Protein AF-A0AA36BL28-F1 (afdb_monomer)

pLDDT: mean 74.32, std 15.68, range [40.06, 89.94]

Solvent-accessible surface area (backbone atoms only — not comparable to full-atom values): 5905 Å² total; per-residue (Å²): 141,80,80,65,63,74,79,70,51,54,70,67,59,49,56,60,48,40,72,63,46,48,61,52,38,55,55,33,50,72,42,90,49,68,65,50,22,51,50,28,55,50,49,55,40,53,48,36,73,72,64,39,73,78,48,47,77,67,47,67,76,44,58,70,68,59,44,52,51,50,52,51,50,39,53,50,52,52,53,55,67,69,54,75,81,67,89,84,84,90,90,83,79,89,84,138

InterPro domains: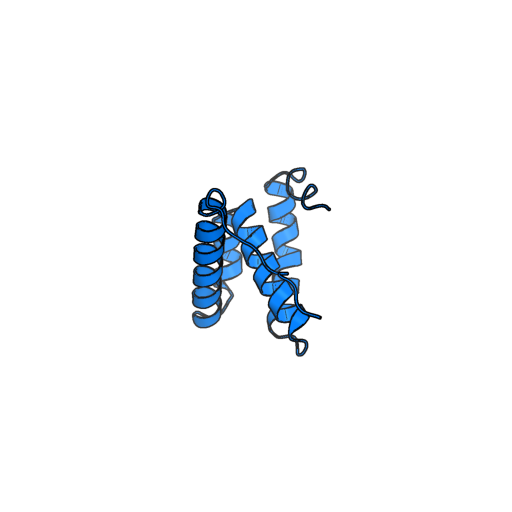
  IPR011989 Armadillo-like helical [G3DSA:1.25.10.10] (2-81)
  IPR016024 Armadillo-type fold [SSF48371] (6-80)

Nearest PDB structures (foldseek):
  8whi-assembly1_A  TM=8.868E-01  e=6.111E-06  Homo sapiens
  8whk-assembly1_A  TM=8.786E-01  e=6.877E-06  Homo sapiens
  8whl-assembly2_C  TM=8.868E-01  e=1.170E-05  Homo sapiens
  8whj-assembly1_A  TM=8.460E-01  e=8.710E-06  Homo sapiens
  8whh-assembly2_B  TM=8.811E-01  e=2.241E-05  Homo sapiens

Radius of gyration: 16.8 Å; Cα contacts (8 Å, |Δi|>4): 43; chains: 1; bounding box: 54×42×32 Å

Foldseek 3Di:
DDPPVLVVDDLVVLLVVCVVVLVVLVVQCPDPDVVSVVVSLVVLLVSCVRNPCSCVVSCVPDDPVVSVVSVVVNVVVVVVVVPPPDDDDDDDDDDD

Secondary structure (DSSP, 8-state):
----STTTS-HHHHHHHHHHHHHHHHHHHT-S-HHHHHHHHHHHHHHHHHHGGGGHHHHTTS-HHHHHHHHHHHHHHHHHHHT-S-----------

Mean predicted aligned error: 11.23 Å

Sequence (96 aa):
MQNKVIELLPKEELETSLTEIVPGLLKSYDDSESTVRKASVFCLVSIYMAVGDNLRPYLSQLNYSKMKLLKLYIKRAQSQKDGSKGSKSPLASADT

Organism: Octopus vulgaris (NCBI:txid6645)

Structure (mmCIF, N/CA/C/O backbone):
data_AF-A0AA36BL28-F1
#
_entry.id   AF-A0AA36BL28-F1
#
loop_
_atom_site.group_PDB
_atom_site.id
_atom_site.type_symbol
_atom_site.label_atom_id
_atom_site.label_alt_id
_atom_site.label_comp_id
_atom_site.label_asym_id
_atom_site.label_entity_id
_atom_site.label_seq_id
_atom_site.pdbx_PDB_ins_code
_atom_site.Cartn_x
_atom_site.Cartn_y
_atom_site.Cartn_z
_atom_site.occupancy
_atom_site.B_iso_or_equiv
_atom_site.auth_seq_id
_atom_site.auth_comp_id
_atom_site.auth_asym_id
_atom_site.auth_atom_id
_atom_site.pdbx_PDB_model_num
ATOM 1 N N . MET A 1 1 ? 6.000 21.593 1.357 1.00 46.97 1 MET A N 1
ATOM 2 C CA . MET A 1 1 ? 4.826 21.516 0.456 1.00 46.97 1 MET 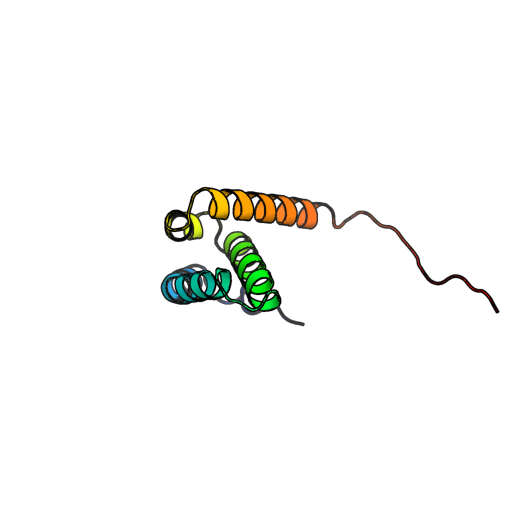A CA 1
ATOM 3 C C . MET A 1 1 ? 4.620 20.038 0.129 1.00 46.97 1 MET A C 1
ATOM 5 O O . MET A 1 1 ? 5.600 19.446 -0.279 1.00 46.97 1 MET A O 1
ATOM 9 N N . GLN A 1 2 ? 3.518 19.315 0.317 1.00 50.62 2 GLN A N 1
ATOM 10 C CA . GLN A 1 2 ? 2.180 19.505 0.883 1.00 50.62 2 GLN A CA 1
ATOM 11 C C . GLN A 1 2 ? 1.662 18.059 1.106 1.00 50.62 2 GLN A C 1
ATOM 13 O O . GLN A 1 2 ? 1.275 17.407 0.149 1.00 50.62 2 GLN A O 1
ATOM 18 N N . ASN A 1 3 ? 1.653 17.544 2.341 1.00 46.41 3 ASN A N 1
ATOM 19 C CA . ASN A 1 3 ? 0.934 16.302 2.696 1.00 46.41 3 ASN A CA 1
ATOM 20 C C . ASN A 1 3 ? -0.406 16.635 3.379 1.00 46.41 3 ASN A C 1
ATOM 22 O O . ASN A 1 3 ? -0.850 15.933 4.276 1.00 46.41 3 ASN A O 1
ATOM 26 N N . LYS A 1 4 ? -1.045 17.744 2.981 1.00 52.75 4 LYS A N 1
ATOM 27 C CA . LYS A 1 4 ? -2.313 18.203 3.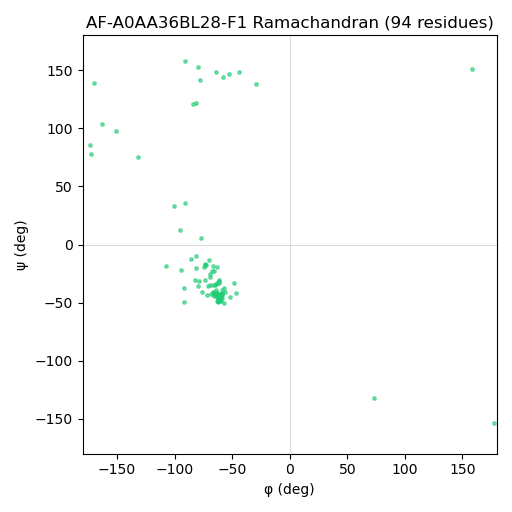578 1.00 52.75 4 LYS A CA 1
ATOM 28 C C . LYS A 1 4 ? -3.550 17.497 3.020 1.00 52.75 4 LYS A C 1
ATOM 30 O O . LYS A 1 4 ? -4.627 17.658 3.571 1.00 52.75 4 LYS A O 1
ATOM 35 N N . VAL A 1 5 ? -3.410 16.716 1.949 1.00 50.84 5 VAL A N 1
ATOM 36 C CA . VAL A 1 5 ? -4.552 16.023 1.328 1.00 50.84 5 VAL A CA 1
ATOM 37 C C . VAL A 1 5 ? -4.938 14.767 2.117 1.00 50.84 5 VAL A C 1
ATOM 39 O O . VAL A 1 5 ? -6.114 14.457 2.240 1.00 50.84 5 VAL A O 1
ATOM 42 N N . ILE A 1 6 ? -3.971 14.098 2.754 1.00 53.03 6 ILE A N 1
ATOM 43 C CA . ILE A 1 6 ? -4.221 12.879 3.547 1.00 53.03 6 ILE A CA 1
ATOM 44 C C . ILE A 1 6 ? -4.916 13.204 4.888 1.00 53.03 6 ILE A C 1
ATOM 46 O O . ILE A 1 6 ? -5.515 12.327 5.496 1.00 53.03 6 ILE A O 1
ATOM 50 N N . GLU A 1 7 ? -4.883 14.464 5.339 1.00 52.66 7 GLU A N 1
ATOM 51 C CA . GLU A 1 7 ? -5.614 14.921 6.535 1.00 52.66 7 GLU A CA 1
ATOM 52 C C . GLU A 1 7 ? -7.073 15.325 6.246 1.00 52.66 7 GLU A C 1
ATOM 54 O O . GLU A 1 7 ? -7.840 15.504 7.188 1.00 52.66 7 GLU A O 1
ATOM 59 N N . LEU A 1 8 ? -7.462 15.473 4.971 1.00 52.69 8 LEU A N 1
ATOM 60 C CA . LEU A 1 8 ? -8.802 15.922 4.564 1.00 52.69 8 LEU A CA 1
ATOM 61 C C . LEU A 1 8 ? -9.674 14.813 3.968 1.00 52.69 8 LEU A C 1
ATOM 63 O O . LEU A 1 8 ? -10.890 14.980 3.933 1.00 52.69 8 LEU A O 1
ATOM 67 N N . LEU A 1 9 ? -9.085 13.695 3.527 1.00 57.94 9 LEU A N 1
ATOM 68 C CA . LEU A 1 9 ? -9.867 12.520 3.152 1.00 57.94 9 LEU A CA 1
ATOM 69 C C . LEU A 1 9 ? -10.240 11.725 4.414 1.00 57.94 9 LEU A C 1
ATOM 71 O O . LEU A 1 9 ? -9.342 11.287 5.144 1.00 57.94 9 LEU A O 1
ATOM 75 N N . PRO A 1 10 ? -11.538 11.510 4.690 1.00 63.59 10 PRO A N 1
ATOM 76 C CA . PRO A 1 10 ? -11.957 10.622 5.763 1.00 63.59 10 PRO A CA 1
ATOM 77 C C . PRO A 1 10 ? -11.386 9.221 5.513 1.00 63.59 10 PRO A C 1
ATOM 79 O O . PRO A 1 10 ? -11.272 8.774 4.371 1.00 63.59 10 PRO A O 1
ATOM 82 N N . LYS A 1 11 ? -11.014 8.516 6.590 1.00 66.69 11 LYS A N 1
ATOM 83 C CA . LYS A 1 11 ? -10.404 7.174 6.517 1.00 66.69 11 LYS A CA 1
ATOM 84 C C . LYS A 1 11 ? -11.168 6.213 5.597 1.00 66.69 11 LYS A C 1
ATOM 86 O O . LYS A 1 11 ? -10.525 5.415 4.928 1.00 66.69 11 LYS A O 1
ATOM 91 N N . GLU A 1 12 ? -12.491 6.338 5.519 1.00 69.31 12 GLU A N 1
ATOM 92 C CA . GLU A 1 12 ? -13.357 5.550 4.631 1.00 69.31 12 GLU A CA 1
ATOM 93 C C . GLU A 1 12 ? -13.073 5.762 3.134 1.00 69.31 12 GLU A C 1
ATOM 95 O O . GLU A 1 12 ? -12.998 4.795 2.373 1.00 69.31 12 GLU A O 1
ATOM 100 N N . GLU A 1 13 ? -12.867 7.004 2.684 1.00 75.12 13 GLU A N 1
ATOM 101 C CA . GLU A 1 13 ? -12.538 7.273 1.277 1.00 75.12 13 GLU A CA 1
ATOM 102 C C . GLU A 1 13 ? -11.120 6.813 0.940 1.00 75.12 13 GLU A C 1
ATOM 104 O O . GLU A 1 13 ? -10.868 6.297 -0.154 1.00 75.12 13 GLU A O 1
ATOM 109 N N . LEU A 1 14 ? -10.193 6.958 1.893 1.00 77.06 14 LEU A N 1
ATOM 110 C CA . LEU A 1 14 ? -8.847 6.428 1.735 1.00 77.06 14 LEU A CA 1
ATOM 111 C C . LEU A 1 14 ? -8.907 4.905 1.611 1.00 77.06 14 LEU A C 1
ATOM 113 O O . LEU A 1 14 ? -8.373 4.375 0.650 1.00 77.06 14 LEU A O 1
ATOM 117 N N . GLU A 1 15 ? -9.615 4.206 2.498 1.00 77.44 15 GLU A N 1
ATOM 118 C CA . GLU A 1 15 ? -9.807 2.749 2.441 1.00 77.44 15 GLU A CA 1
ATOM 119 C C . GLU A 1 15 ? -10.412 2.263 1.125 1.00 77.44 15 GLU A C 1
ATOM 121 O O . GLU A 1 15 ? -9.927 1.274 0.575 1.00 77.44 15 GLU A O 1
ATOM 126 N N . THR A 1 16 ? -11.389 2.991 0.583 1.00 80.88 16 THR A N 1
ATOM 127 C CA . THR A 1 16 ? -11.981 2.694 -0.730 1.00 80.88 16 THR A CA 1
ATOM 128 C C . THR A 1 16 ? -10.958 2.882 -1.855 1.00 80.88 16 THR A C 1
ATOM 130 O O . THR A 1 16 ? -10.814 2.033 -2.732 1.00 80.88 16 THR A O 1
ATOM 133 N N . SER A 1 17 ? -10.169 3.958 -1.791 1.00 80.12 17 SER A N 1
ATOM 134 C CA . SER A 1 17 ? -9.108 4.237 -2.764 1.00 80.12 17 SER A CA 1
ATOM 135 C C . SER A 1 17 ? -7.936 3.254 -2.651 1.00 80.12 17 SER A C 1
ATOM 137 O O . SER A 1 17 ? -7.247 2.981 -3.632 1.00 80.12 17 SER A O 1
ATOM 139 N N . LEU A 1 18 ? -7.684 2.686 -1.466 1.00 80.19 18 LEU A N 1
ATOM 140 C CA . LEU A 1 18 ? -6.596 1.733 -1.247 1.00 80.19 18 LEU A CA 1
ATOM 141 C C . LEU A 1 18 ? -6.775 0.447 -2.045 1.00 80.19 18 LEU A C 1
ATOM 143 O O . LEU A 1 18 ? -5.778 -0.103 -2.507 1.00 80.19 18 LEU A O 1
ATOM 147 N N . THR A 1 19 ? -8.006 -0.010 -2.259 1.00 79.25 19 THR A N 1
ATOM 148 C CA . THR A 1 19 ? -8.272 -1.203 -3.072 1.00 79.25 19 THR A CA 1
ATOM 149 C C . THR A 1 19 ? -7.791 -1.029 -4.518 1.00 79.25 19 THR A C 1
ATOM 151 O O . THR A 1 19 ? -7.343 -1.997 -5.129 1.00 79.25 19 THR A O 1
ATOM 154 N N . GLU A 1 20 ? -7.797 0.201 -5.039 1.00 82.56 20 GLU A N 1
ATOM 155 C CA . GLU A 1 20 ? -7.295 0.533 -6.379 1.00 82.56 20 GLU A CA 1
ATOM 156 C C . GLU A 1 20 ? -5.810 0.940 -6.379 1.00 82.56 20 GLU A C 1
ATOM 158 O O . GLU A 1 20 ? -5.053 0.564 -7.276 1.00 82.56 20 GLU A O 1
ATOM 163 N N . ILE A 1 21 ? -5.354 1.666 -5.352 1.00 83.88 21 ILE A N 1
ATOM 164 C CA . ILE A 1 21 ? -3.976 2.177 -5.264 1.00 83.88 21 ILE A CA 1
ATOM 165 C C . ILE A 1 21 ? -2.985 1.072 -4.884 1.00 83.88 21 ILE A C 1
ATOM 167 O O . ILE A 1 21 ? -1.884 1.023 -5.433 1.00 83.88 21 ILE A O 1
ATOM 171 N N . VAL A 1 22 ? -3.338 0.177 -3.953 1.00 84.81 22 VAL A N 1
ATOM 172 C CA . VAL A 1 22 ? -2.442 -0.895 -3.488 1.00 84.81 22 VAL A CA 1
ATOM 173 C C . VAL A 1 22 ? -1.957 -1.790 -4.631 1.00 84.81 22 VAL A C 1
ATOM 175 O O . VAL A 1 22 ? -0.743 -1.957 -4.729 1.00 84.81 22 VAL A O 1
ATOM 178 N N . PRO A 1 23 ? -2.800 -2.337 -5.528 1.00 84.31 23 PRO A N 1
ATOM 179 C CA . PRO A 1 23 ? -2.299 -3.122 -6.656 1.00 84.31 23 PRO A CA 1
ATOM 180 C C . PRO A 1 23 ? -1.391 -2.302 -7.586 1.00 84.31 23 PRO A C 1
ATOM 182 O O . PRO A 1 23 ? -0.406 -2.839 -8.095 1.00 84.31 23 PRO A O 1
ATOM 185 N N . GLY A 1 24 ? -1.643 -0.996 -7.740 1.00 87.06 24 GLY A N 1
ATOM 186 C CA . GLY A 1 24 ? -0.733 -0.075 -8.428 1.00 87.06 24 GLY A CA 1
ATOM 187 C C . GLY A 1 24 ? 0.639 0.013 -7.750 1.00 87.06 24 GLY A C 1
ATOM 188 O O . GLY A 1 24 ? 1.659 -0.159 -8.414 1.00 87.06 24 GLY A O 1
ATOM 189 N N . LEU A 1 25 ? 0.659 0.185 -6.422 1.00 87.25 25 LEU A N 1
ATOM 190 C CA . LEU A 1 25 ? 1.878 0.226 -5.603 1.00 87.25 25 LEU A CA 1
ATOM 191 C C . LEU A 1 25 ? 2.635 -1.108 -5.587 1.00 87.25 25 LEU A C 1
ATOM 193 O O . LEU A 1 25 ? 3.862 -1.127 -5.521 1.00 87.25 25 LEU A O 1
ATOM 197 N N . LEU A 1 26 ? 1.917 -2.232 -5.629 1.00 84.38 26 LEU A N 1
ATOM 198 C CA . LEU A 1 26 ? 2.506 -3.568 -5.723 1.00 84.38 26 LEU A CA 1
ATOM 199 C C . LEU A 1 26 ? 3.164 -3.784 -7.082 1.00 84.38 26 LEU A C 1
ATOM 201 O O . LEU A 1 26 ? 4.279 -4.297 -7.143 1.00 84.38 26 LEU A O 1
ATOM 205 N N . LYS A 1 27 ? 2.508 -3.348 -8.160 1.00 86.25 27 LYS A N 1
ATOM 206 C CA . LYS A 1 27 ? 3.075 -3.389 -9.508 1.00 86.25 27 LYS A CA 1
ATOM 207 C C . LYS A 1 27 ? 4.347 -2.547 -9.592 1.00 86.25 27 LYS A C 1
ATOM 209 O O . LYS A 1 27 ? 5.357 -3.023 -10.097 1.00 86.25 27 LYS A O 1
ATOM 214 N N . SER A 1 28 ? 4.322 -1.335 -9.041 1.00 87.38 28 SER A N 1
ATOM 215 C CA . SER A 1 28 ? 5.479 -0.438 -9.025 1.00 87.38 28 SER A CA 1
ATOM 216 C C . SER A 1 28 ? 6.586 -0.882 -8.050 1.00 87.38 28 SER A C 1
ATOM 218 O O . SER A 1 28 ? 7.741 -0.482 -8.183 1.00 87.38 28 SER A O 1
ATOM 220 N N . TYR A 1 29 ? 6.280 -1.759 -7.090 1.00 84.75 29 TYR A N 1
ATOM 221 C CA . TYR A 1 29 ? 7.284 -2.392 -6.228 1.00 84.75 29 TYR A CA 1
ATOM 222 C C . TYR A 1 29 ? 8.213 -3.337 -7.003 1.00 84.75 29 TYR A C 1
ATOM 224 O O . TYR A 1 29 ? 9.394 -3.442 -6.672 1.00 84.75 29 TYR A O 1
ATOM 232 N N . ASP A 1 30 ? 7.687 -4.019 -8.021 1.00 85.00 30 ASP A N 1
ATOM 233 C CA . ASP A 1 30 ? 8.454 -4.910 -8.897 1.00 85.00 30 ASP A CA 1
ATOM 234 C C . ASP A 1 30 ? 8.915 -4.199 -10.185 1.00 85.00 30 ASP A C 1
ATOM 236 O O . ASP A 1 30 ? 9.407 -4.841 -11.113 1.00 85.00 30 ASP A O 1
ATOM 240 N N . ASP A 1 31 ? 8.809 -2.866 -10.230 1.00 87.62 31 ASP A N 1
ATOM 241 C CA . ASP A 1 31 ? 9.289 -2.070 -11.354 1.00 87.62 31 ASP A CA 1
ATOM 242 C C . ASP A 1 31 ? 10.818 -2.164 -11.503 1.00 87.62 31 ASP A C 1
ATOM 244 O O . ASP A 1 31 ? 11.583 -2.312 -10.537 1.00 87.62 31 ASP A O 1
ATOM 248 N N . SER A 1 32 ? 11.276 -2.071 -12.748 1.00 88.94 32 SER A N 1
ATOM 249 C CA . SER A 1 32 ? 12.690 -1.978 -13.110 1.00 88.94 32 SER A CA 1
ATOM 250 C C . SER A 1 32 ? 13.370 -0.730 -12.538 1.00 88.94 32 SER A C 1
ATOM 252 O O . SER A 1 32 ? 14.563 -0.760 -12.220 1.00 88.94 32 SER A O 1
ATOM 254 N N . GLU A 1 33 ? 12.621 0.359 -12.381 1.00 89.94 33 GLU A N 1
ATOM 255 C CA . GLU A 1 33 ? 13.127 1.661 -11.975 1.00 89.94 33 GLU A CA 1
ATOM 256 C C . GLU A 1 33 ? 13.245 1.740 -10.439 1.00 89.94 33 GLU A C 1
ATOM 258 O O . GLU A 1 33 ? 12.305 1.530 -9.668 1.00 89.94 33 GLU A O 1
ATOM 263 N N . SER A 1 34 ? 14.466 1.988 -9.954 1.00 89.94 34 SER A N 1
ATOM 264 C CA . SER A 1 34 ? 14.759 1.914 -8.515 1.00 89.94 34 SER A CA 1
ATOM 265 C C . SER A 1 34 ? 14.096 3.030 -7.699 1.00 89.94 34 SER A C 1
ATOM 267 O O . SER A 1 34 ? 13.858 2.846 -6.501 1.00 89.94 34 SER A O 1
ATOM 269 N N . THR A 1 35 ? 13.802 4.171 -8.322 1.00 88.88 35 THR A N 1
ATOM 270 C CA . THR A 1 35 ? 13.133 5.320 -7.699 1.00 88.88 35 THR A CA 1
ATOM 271 C C . THR A 1 35 ? 11.661 5.009 -7.458 1.00 88.88 35 THR A C 1
ATOM 273 O O . THR A 1 35 ? 11.166 5.238 -6.357 1.00 88.88 35 THR A O 1
ATOM 276 N N . VAL A 1 36 ? 10.993 4.390 -8.430 1.00 88.81 36 VAL A N 1
ATOM 277 C CA . VAL A 1 36 ? 9.612 3.916 -8.390 1.00 88.81 36 VAL A CA 1
ATOM 278 C C . VAL A 1 36 ? 9.454 2.879 -7.282 1.00 88.81 36 VAL A C 1
ATOM 280 O O . VAL A 1 36 ? 8.555 3.009 -6.448 1.00 88.81 36 VAL A O 1
ATOM 283 N N . ARG A 1 37 ? 10.389 1.927 -7.153 1.00 88.06 37 ARG A N 1
ATOM 284 C CA . ARG A 1 37 ? 10.386 0.969 -6.032 1.00 88.06 37 ARG A CA 1
ATOM 285 C C . ARG A 1 37 ? 10.502 1.654 -4.671 1.00 88.06 37 ARG A C 1
ATOM 287 O O . ARG A 1 37 ? 9.731 1.355 -3.758 1.00 88.06 37 ARG A O 1
ATOM 294 N N . LYS A 1 38 ? 11.436 2.602 -4.524 1.00 85.81 38 LYS A N 1
ATOM 295 C CA . 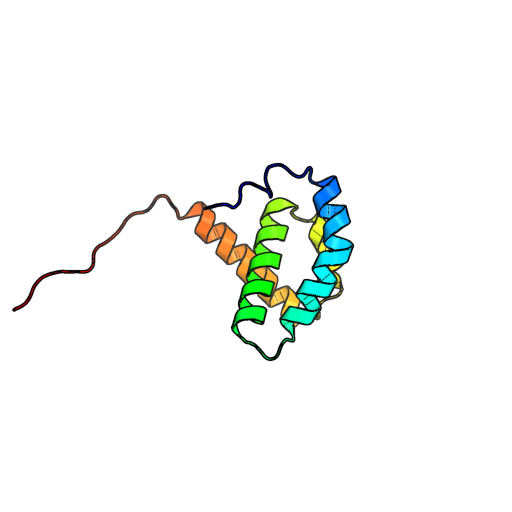LYS A 1 38 ? 11.594 3.383 -3.282 1.00 85.81 38 LYS A CA 1
ATOM 296 C C . LYS A 1 38 ? 10.344 4.198 -2.956 1.00 85.81 38 LYS A C 1
ATOM 298 O O . LYS A 1 38 ? 9.909 4.175 -1.806 1.00 85.81 38 LYS A O 1
ATOM 303 N N . ALA A 1 39 ? 9.773 4.885 -3.943 1.00 87.38 39 ALA A N 1
ATOM 304 C CA . ALA A 1 39 ? 8.557 5.674 -3.791 1.00 87.38 39 ALA A CA 1
ATOM 305 C C . ALA A 1 39 ? 7.378 4.791 -3.364 1.00 87.38 39 ALA A C 1
ATOM 307 O O . ALA A 1 39 ? 6.665 5.136 -2.428 1.00 87.38 39 ALA A O 1
ATOM 308 N N . SER A 1 40 ? 7.247 3.603 -3.958 1.00 89.75 40 SER A N 1
ATOM 309 C CA . SER A 1 40 ? 6.189 2.640 -3.631 1.00 89.75 40 SER A CA 1
ATOM 310 C C . SER A 1 40 ? 6.271 2.160 -2.183 1.00 89.75 40 SER A C 1
ATOM 312 O O . SER A 1 40 ? 5.274 2.170 -1.461 1.00 89.75 40 SER A O 1
ATOM 314 N N . VAL A 1 41 ? 7.477 1.795 -1.727 1.00 87.19 41 VAL A N 1
ATOM 315 C CA . VAL A 1 41 ? 7.729 1.417 -0.326 1.00 87.19 41 VAL A CA 1
ATOM 316 C C . VAL A 1 41 ? 7.383 2.577 0.608 1.00 87.19 41 VAL A C 1
ATOM 318 O O . VAL A 1 41 ? 6.711 2.367 1.616 1.00 87.19 41 VAL A O 1
ATOM 321 N N . PHE A 1 42 ? 7.807 3.801 0.277 1.00 86.62 42 PHE A N 1
ATOM 322 C CA . PHE A 1 42 ? 7.507 4.990 1.077 1.00 86.62 42 PHE A CA 1
ATOM 323 C C . PHE A 1 42 ? 6.002 5.270 1.157 1.00 86.62 42 PHE A C 1
ATOM 325 O O . PHE A 1 42 ? 5.488 5.470 2.255 1.00 86.62 42 PHE A O 1
ATOM 332 N N . CYS A 1 43 ? 5.284 5.216 0.032 1.00 87.19 43 CYS A N 1
ATOM 333 C CA . CYS A 1 43 ? 3.833 5.386 -0.016 1.00 87.19 43 CYS A CA 1
ATOM 334 C C . CYS A 1 43 ? 3.111 4.348 0.848 1.00 87.19 43 CYS A C 1
ATOM 336 O O . CYS A 1 43 ? 2.263 4.726 1.650 1.00 87.19 43 CYS A O 1
ATOM 338 N N . LEU A 1 44 ? 3.487 3.066 0.764 1.00 86.44 44 LEU A N 1
ATOM 339 C CA . LEU A 1 44 ? 2.908 2.006 1.602 1.00 86.44 44 LEU A CA 1
ATOM 340 C C . LEU A 1 44 ? 3.101 2.284 3.100 1.00 86.44 44 LEU A C 1
ATOM 342 O O . LEU A 1 44 ? 2.170 2.120 3.887 1.00 86.44 44 LEU A O 1
ATOM 346 N N . VAL A 1 45 ? 4.291 2.742 3.501 1.00 87.50 45 VAL A N 1
ATOM 347 C CA . VAL A 1 45 ? 4.583 3.105 4.897 1.00 87.50 45 VAL A CA 1
ATOM 348 C C . VAL A 1 45 ? 3.760 4.318 5.336 1.00 87.50 45 VAL A C 1
ATOM 350 O O . VAL A 1 45 ? 3.192 4.308 6.426 1.00 87.50 45 VAL A O 1
ATOM 353 N N . SER A 1 46 ? 3.669 5.357 4.502 1.00 84.31 46 SER A N 1
ATOM 354 C CA . SER A 1 46 ? 2.894 6.567 4.797 1.00 84.31 46 SER A CA 1
ATOM 355 C C . SER A 1 46 ? 1.398 6.289 4.907 1.00 84.31 46 SER A C 1
ATOM 357 O O . SER A 1 46 ? 0.756 6.789 5.828 1.00 84.31 46 SER A O 1
ATOM 359 N N . ILE A 1 47 ? 0.856 5.450 4.026 1.00 83.75 47 ILE A N 1
ATOM 360 C CA . ILE A 1 47 ? -0.533 4.998 4.093 1.00 83.75 47 ILE A CA 1
ATOM 361 C C . ILE A 1 47 ? -0.762 4.221 5.388 1.00 83.75 47 ILE A C 1
ATOM 363 O O . ILE A 1 47 ? -1.697 4.528 6.122 1.00 83.75 47 ILE A O 1
ATOM 367 N N . TYR A 1 48 ? 0.112 3.264 5.719 1.00 85.75 48 TYR A N 1
ATOM 368 C CA . TYR A 1 48 ? 0.016 2.521 6.978 1.00 85.75 48 TYR A CA 1
ATOM 369 C C . TYR A 1 48 ? 0.040 3.460 8.191 1.00 85.75 48 TYR A C 1
ATOM 371 O O . TYR A 1 48 ? -0.679 3.248 9.160 1.00 85.75 48 TYR A O 1
ATOM 379 N N . MET A 1 49 ? 0.835 4.531 8.146 1.00 82.38 49 MET A N 1
ATOM 380 C CA . MET A 1 49 ? 0.864 5.540 9.207 1.00 82.38 49 MET A CA 1
ATOM 381 C C . MET A 1 49 ? -0.437 6.359 9.312 1.00 82.38 49 MET A C 1
ATOM 383 O O . MET A 1 49 ? -0.687 6.915 10.380 1.00 82.38 49 MET A O 1
ATOM 387 N N . ALA A 1 50 ? -1.242 6.439 8.246 1.00 81.50 50 ALA A N 1
ATOM 388 C CA . ALA A 1 50 ? -2.507 7.177 8.198 1.00 81.50 50 ALA A CA 1
ATOM 389 C C . ALA A 1 50 ? -3.730 6.310 8.568 1.00 81.50 50 ALA A C 1
ATOM 391 O O . ALA A 1 50 ? -4.525 6.703 9.425 1.00 81.50 50 ALA A O 1
ATOM 392 N N . VAL A 1 51 ? -3.874 5.119 7.966 1.00 81.31 51 VAL A N 1
ATOM 393 C CA . VAL A 1 51 ? -5.016 4.207 8.218 1.00 81.31 51 VAL A CA 1
ATOM 394 C C . VAL A 1 51 ? -4.738 3.148 9.288 1.00 81.31 51 VAL A C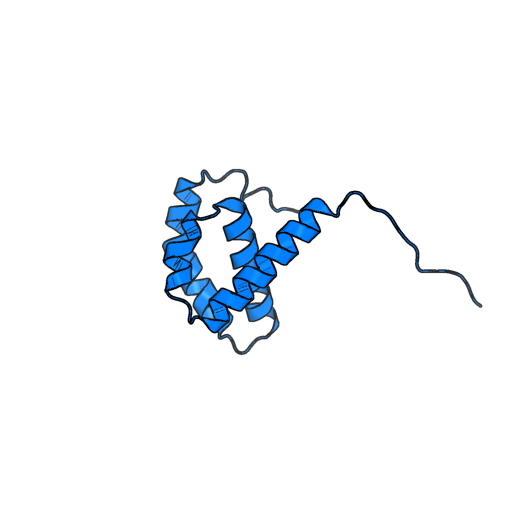 1
ATOM 396 O O . VAL A 1 51 ? -5.670 2.638 9.905 1.00 81.31 51 VAL A O 1
ATOM 399 N N . GLY A 1 52 ? -3.471 2.827 9.557 1.00 83.19 52 GLY A N 1
ATOM 400 C CA . GLY A 1 52 ? -3.080 1.800 10.521 1.00 83.19 52 GLY A CA 1
ATOM 401 C C . GLY A 1 52 ? -3.333 0.377 10.019 1.00 83.19 52 GLY A C 1
ATOM 402 O O . GLY A 1 52 ? -2.972 0.008 8.899 1.00 83.19 52 GLY A O 1
ATOM 403 N N . ASP A 1 53 ? -3.950 -0.439 10.874 1.00 81.00 53 ASP A N 1
ATOM 404 C CA . ASP A 1 53 ? -4.144 -1.869 10.628 1.00 81.00 53 ASP A CA 1
ATOM 405 C C . ASP A 1 53 ? -5.158 -2.182 9.512 1.00 81.00 53 ASP A C 1
ATOM 407 O O . ASP A 1 53 ? -5.137 -3.297 8.994 1.00 81.00 53 ASP A O 1
ATOM 411 N N . ASN A 1 54 ? -5.957 -1.210 9.056 1.00 81.81 54 ASN A N 1
ATOM 412 C CA . ASN A 1 54 ? -6.876 -1.381 7.919 1.00 81.81 54 ASN A CA 1
ATOM 413 C C . ASN A 1 54 ? -6.144 -1.671 6.594 1.00 81.81 54 ASN A C 1
ATOM 415 O O . ASN A 1 54 ? -6.720 -2.257 5.682 1.00 81.81 54 ASN A O 1
ATOM 419 N N . LEU A 1 55 ? -4.841 -1.365 6.501 1.00 82.31 55 LEU A N 1
ATOM 420 C CA . LEU A 1 55 ? -4.010 -1.749 5.355 1.00 82.31 55 LEU A CA 1
ATOM 421 C C . LEU A 1 55 ? -3.511 -3.210 5.429 1.00 82.31 55 LEU A C 1
ATOM 423 O O . LEU A 1 55 ? -3.144 -3.790 4.408 1.00 82.31 55 LEU A O 1
ATOM 427 N N . ARG A 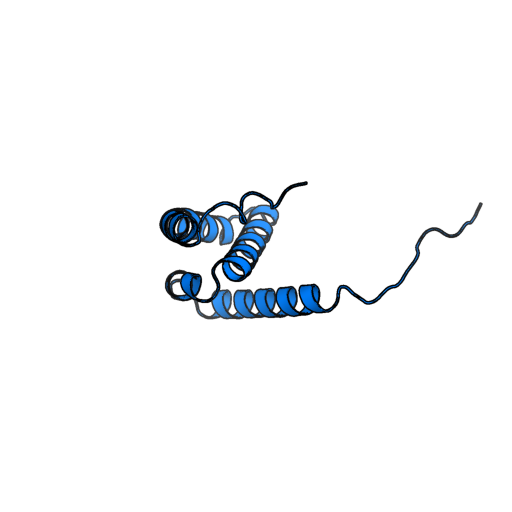1 56 ? -3.498 -3.850 6.611 1.00 81.38 56 ARG A N 1
ATOM 428 C CA . ARG A 1 56 ? -2.998 -5.231 6.785 1.00 81.38 56 ARG A CA 1
ATOM 429 C C . ARG A 1 56 ? -3.601 -6.276 5.836 1.00 81.38 56 ARG A C 1
ATOM 431 O O . ARG A 1 56 ? -2.803 -7.073 5.340 1.00 81.38 56 ARG A O 1
ATOM 438 N N . PRO A 1 57 ? -4.927 -6.340 5.587 1.00 82.44 57 PRO A N 1
ATOM 439 C CA . PRO A 1 57 ? -5.506 -7.362 4.707 1.00 82.44 57 PRO A CA 1
ATOM 440 C C . PRO A 1 57 ? -5.062 -7.222 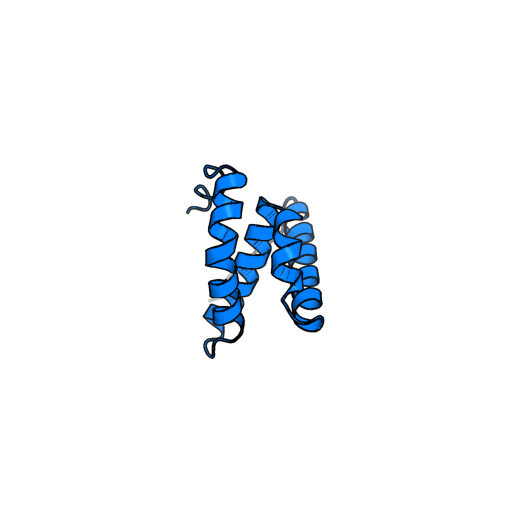3.248 1.00 82.44 57 PRO A C 1
ATOM 442 O O . PRO A 1 57 ? -5.047 -8.204 2.516 1.00 82.44 57 PRO A O 1
ATOM 445 N N . TYR A 1 58 ? -4.640 -6.032 2.825 1.00 82.38 58 TYR A N 1
ATOM 446 C CA . TYR A 1 58 ? -4.049 -5.836 1.503 1.00 82.38 58 TYR A CA 1
ATOM 447 C C . TYR A 1 58 ? -2.579 -6.262 1.479 1.00 82.38 58 TYR A C 1
ATOM 449 O O . TYR A 1 58 ? -2.095 -6.842 0.511 1.00 82.38 58 TYR A O 1
ATOM 457 N N . LEU A 1 59 ? -1.865 -6.035 2.585 1.00 78.00 59 LEU A N 1
ATOM 458 C CA . LEU A 1 59 ? -0.468 -6.438 2.731 1.00 78.00 59 LEU A CA 1
ATOM 459 C C . LEU A 1 59 ? -0.281 -7.944 2.937 1.00 78.00 59 LEU A C 1
ATOM 461 O O . LEU A 1 59 ? 0.821 -8.440 2.728 1.00 78.00 59 LEU A O 1
ATOM 465 N N . SER A 1 60 ? -1.307 -8.686 3.357 1.00 77.31 60 SER A N 1
ATOM 466 C CA . SER A 1 60 ? -1.227 -10.150 3.461 1.00 77.31 60 SER A CA 1
ATOM 467 C C . SER A 1 60 ? -1.088 -10.831 2.096 1.00 77.31 60 SER A C 1
ATOM 469 O O . SER A 1 60 ? -0.619 -11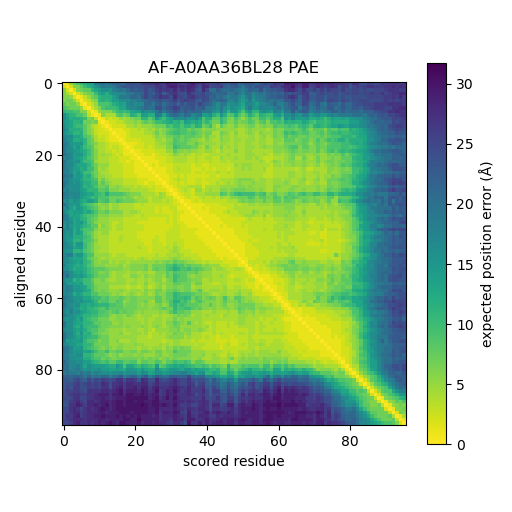.964 2.039 1.00 77.31 60 SER A O 1
ATOM 471 N N . GLN A 1 61 ? -1.428 -10.131 1.007 1.00 76.25 61 GLN A N 1
ATOM 472 C CA . GLN A 1 61 ? -1.209 -10.592 -0.366 1.00 76.25 61 GLN A CA 1
ATOM 473 C C . GLN A 1 61 ? 0.270 -10.518 -0.789 1.00 76.25 61 GLN A C 1
ATOM 475 O O . GLN A 1 61 ? 0.673 -11.157 -1.758 1.00 76.25 61 GLN A O 1
ATOM 480 N N . LEU A 1 62 ? 1.106 -9.759 -0.069 1.00 75.75 62 LEU A N 1
ATOM 481 C CA . LEU A 1 62 ? 2.550 -9.716 -0.298 1.00 75.75 62 LEU A CA 1
ATOM 482 C C . LEU A 1 62 ? 3.240 -10.947 0.300 1.00 75.75 62 LEU A C 1
ATOM 484 O O . LEU A 1 62 ? 2.977 -11.344 1.435 1.00 75.75 62 LEU A O 1
ATOM 488 N N . ASN A 1 63 ? 4.242 -11.469 -0.414 1.00 82.38 63 ASN A N 1
ATOM 489 C CA . ASN A 1 63 ? 5.113 -12.528 0.097 1.00 82.38 63 ASN A CA 1
ATOM 490 C C . ASN A 1 63 ? 5.727 -12.163 1.461 1.00 82.38 63 ASN A C 1
ATOM 492 O O . ASN A 1 63 ? 6.099 -11.010 1.711 1.00 82.38 63 ASN A O 1
ATOM 496 N N . TYR A 1 64 ? 5.926 -13.177 2.309 1.00 81.81 64 TYR A N 1
ATOM 497 C CA . TYR A 1 64 ? 6.421 -13.039 3.686 1.00 81.81 64 TYR A CA 1
ATOM 498 C C . TYR A 1 64 ? 7.653 -12.122 3.816 1.00 81.81 64 TYR A C 1
ATOM 500 O O . TYR A 1 64 ? 7.711 -11.269 4.705 1.00 81.81 64 TYR A O 1
ATOM 508 N N . SER A 1 65 ? 8.612 -12.230 2.891 1.00 84.94 65 SER A N 1
ATOM 509 C CA . SER A 1 65 ? 9.821 -11.397 2.868 1.00 84.94 65 SER A CA 1
ATOM 510 C C . SER A 1 65 ? 9.525 -9.908 2.651 1.00 84.94 65 SER A C 1
ATOM 512 O O . SER A 1 65 ? 10.070 -9.067 3.369 1.00 84.94 65 SER A O 1
ATOM 514 N N . LYS A 1 66 ? 8.630 -9.570 1.709 1.00 83.50 66 LYS A N 1
ATOM 515 C CA . LYS A 1 66 ? 8.245 -8.178 1.415 1.00 83.50 66 LYS A CA 1
ATOM 516 C C . LYS A 1 66 ? 7.488 -7.570 2.602 1.00 83.50 66 LYS A C 1
ATOM 518 O O . LYS A 1 66 ? 7.778 -6.448 3.013 1.00 83.50 66 LYS A O 1
ATOM 523 N N . MET A 1 67 ? 6.602 -8.350 3.225 1.00 85.31 67 MET A N 1
ATOM 524 C CA . MET A 1 67 ? 5.879 -7.953 4.438 1.00 85.31 67 MET A CA 1
ATOM 525 C C . MET A 1 67 ? 6.826 -7.706 5.627 1.00 85.31 67 MET A C 1
ATOM 527 O O . MET A 1 67 ? 6.676 -6.723 6.355 1.00 85.31 67 MET A O 1
ATOM 531 N N . LYS A 1 68 ? 7.847 -8.554 5.821 1.00 85.88 68 LYS A N 1
ATOM 532 C CA . LYS A 1 68 ? 8.858 -8.363 6.876 1.00 85.88 68 LYS A CA 1
ATOM 533 C C . LYS A 1 68 ? 9.666 -7.080 6.666 1.00 85.88 68 LYS A C 1
ATOM 535 O O . LYS A 1 68 ? 9.895 -6.347 7.629 1.00 85.88 68 LYS A O 1
ATOM 540 N N . LEU A 1 69 ? 10.054 -6.794 5.423 1.00 86.69 69 LEU A N 1
ATOM 541 C CA . LEU A 1 69 ? 10.759 -5.564 5.075 1.00 86.69 69 LEU A CA 1
ATOM 542 C C . LEU A 1 69 ? 9.882 -4.336 5.346 1.00 86.69 69 LEU A C 1
ATOM 544 O O . LEU A 1 69 ? 10.316 -3.414 6.031 1.00 86.69 69 LEU A O 1
ATOM 548 N N . LEU A 1 70 ? 8.627 -4.344 4.893 1.00 85.88 70 LEU A N 1
ATOM 549 C CA . LEU A 1 70 ? 7.704 -3.230 5.106 1.00 85.88 70 LEU A CA 1
ATOM 550 C C . LEU A 1 70 ? 7.494 -2.930 6.599 1.00 85.88 70 LEU A C 1
ATOM 552 O O . LEU A 1 70 ? 7.571 -1.773 7.009 1.00 85.88 70 LEU A O 1
ATOM 556 N N . LYS A 1 71 ? 7.329 -3.964 7.436 1.00 85.19 71 LYS A N 1
ATOM 557 C CA . LYS A 1 71 ? 7.246 -3.814 8.902 1.00 85.19 71 LYS A CA 1
ATOM 558 C C . LYS A 1 71 ? 8.491 -3.155 9.498 1.00 85.19 71 LYS A C 1
ATOM 560 O O . LYS A 1 71 ? 8.366 -2.331 10.402 1.00 85.19 71 LYS A O 1
ATOM 565 N N . LEU A 1 72 ? 9.682 -3.488 8.996 1.00 88.88 72 LEU A N 1
ATOM 566 C CA . LEU A 1 72 ? 10.927 -2.846 9.420 1.00 88.88 72 LEU A CA 1
ATOM 567 C C . LEU A 1 72 ? 10.929 -1.351 9.068 1.00 88.88 72 LEU A C 1
ATOM 569 O O . LEU A 1 72 ? 11.296 -0.533 9.911 1.00 88.88 72 LEU A O 1
ATOM 573 N N . TYR A 1 73 ? 10.481 -0.989 7.862 1.00 87.12 73 TYR A N 1
ATOM 574 C CA . TYR A 1 73 ? 10.383 0.410 7.438 1.00 87.12 73 TYR A CA 1
ATOM 575 C C . TYR A 1 73 ? 9.340 1.194 8.234 1.00 87.12 73 TYR A C 1
ATOM 577 O O . TYR A 1 73 ? 9.632 2.312 8.646 1.00 87.12 73 TYR A O 1
ATOM 585 N N . ILE A 1 74 ? 8.173 0.608 8.517 1.00 86.06 74 ILE A N 1
ATOM 586 C CA . ILE A 1 74 ? 7.155 1.217 9.386 1.00 86.06 74 ILE A CA 1
A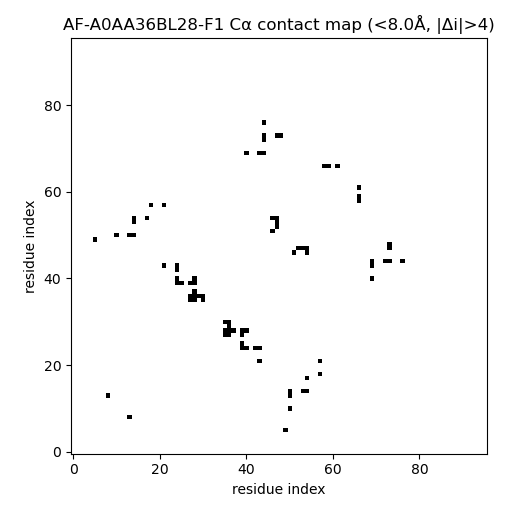TOM 587 C C . ILE A 1 74 ? 7.732 1.465 10.779 1.00 86.06 74 ILE A C 1
ATOM 589 O O . ILE A 1 74 ? 7.642 2.579 11.288 1.00 86.06 74 ILE A O 1
ATOM 593 N N . LYS A 1 75 ? 8.382 0.458 11.378 1.00 86.69 75 LYS A N 1
ATOM 594 C CA . LYS A 1 75 ? 9.014 0.589 12.698 1.00 86.69 75 LYS A CA 1
ATOM 595 C C . LYS A 1 75 ? 10.076 1.690 12.701 1.00 86.69 75 LYS A C 1
ATOM 597 O O . LYS A 1 75 ? 10.137 2.488 13.630 1.00 86.69 75 LYS A O 1
ATOM 602 N N . ARG A 1 76 ? 10.881 1.775 11.638 1.00 84.75 76 ARG A N 1
ATOM 603 C CA . ARG A 1 76 ? 11.890 2.828 11.475 1.00 84.75 76 ARG A CA 1
ATOM 604 C C . ARG A 1 76 ? 11.255 4.211 11.312 1.00 84.75 76 ARG A C 1
ATOM 606 O O . ARG A 1 76 ? 11.717 5.151 11.947 1.00 84.75 76 ARG A O 1
ATOM 613 N N . ALA A 1 77 ? 10.192 4.329 10.519 1.00 82.06 77 ALA A N 1
ATOM 614 C CA . ALA A 1 77 ? 9.452 5.575 10.331 1.00 82.06 77 ALA A CA 1
ATOM 615 C C . ALA A 1 77 ? 8.785 6.047 11.634 1.00 82.06 77 ALA A C 1
ATOM 617 O O . ALA A 1 77 ? 8.834 7.234 11.945 1.00 82.06 77 ALA A O 1
ATOM 618 N N . GLN A 1 78 ? 8.244 5.124 12.436 1.00 82.06 78 GLN A N 1
ATOM 619 C CA . GLN A 1 78 ? 7.712 5.401 13.774 1.00 82.06 78 GLN A CA 1
ATOM 620 C C . GLN A 1 78 ? 8.796 5.940 14.716 1.00 82.06 78 GLN A C 1
ATOM 622 O O . GLN A 1 78 ? 8.604 6.990 15.322 1.00 82.06 78 GLN A O 1
ATOM 627 N N . SER A 1 79 ? 9.962 5.285 14.786 1.00 78.25 79 SER A N 1
ATOM 628 C CA . SER A 1 79 ? 11.093 5.764 15.598 1.00 78.25 79 SER A CA 1
ATOM 629 C C . SER A 1 79 ? 11.634 7.119 15.128 1.00 78.25 79 SER A C 1
ATOM 631 O O . SER A 1 79 ? 12.064 7.932 15.940 1.00 78.25 79 SER A O 1
ATOM 633 N N . GLN A 1 80 ? 11.597 7.392 13.823 1.00 71.12 80 GLN A N 1
ATOM 634 C CA . GLN A 1 80 ? 12.035 8.669 13.258 1.00 71.12 80 GLN A CA 1
ATOM 635 C C . GLN A 1 80 ? 11.031 9.805 13.534 1.00 71.12 80 GLN A C 1
ATOM 637 O O . GLN A 1 80 ? 11.432 10.956 13.712 1.00 71.12 80 GLN A O 1
ATOM 642 N N . LYS A 1 81 ? 9.733 9.482 13.625 1.00 63.75 81 LYS A N 1
ATOM 643 C CA . LYS A 1 81 ? 8.673 10.429 13.997 1.00 63.75 81 LYS A CA 1
ATOM 644 C C . LYS A 1 81 ? 8.775 10.855 15.470 1.00 63.75 81 LYS A C 1
ATOM 646 O O . LYS A 1 81 ? 8.529 12.017 15.769 1.00 63.75 81 LYS A O 1
ATOM 651 N N . ASP A 1 82 ? 9.192 9.947 16.353 1.00 57.28 82 ASP A N 1
ATOM 652 C CA . ASP A 1 82 ? 9.356 10.206 17.795 1.00 57.28 82 ASP A CA 1
ATOM 653 C C . ASP A 1 82 ? 10.699 10.896 18.133 1.00 57.28 82 ASP A C 1
ATOM 655 O O . ASP A 1 82 ? 10.780 11.746 19.014 1.00 57.28 82 ASP A O 1
ATOM 659 N N . GLY A 1 83 ? 11.754 10.635 17.350 1.00 51.00 83 GLY A N 1
ATOM 660 C CA . GLY A 1 83 ? 13.094 11.213 17.539 1.00 51.00 83 GLY A CA 1
ATOM 661 C C . GLY A 1 83 ? 13.286 12.665 17.072 1.00 51.00 83 GLY A C 1
ATOM 662 O O . GLY A 1 83 ? 14.405 13.171 17.107 1.00 51.00 83 GLY A O 1
ATOM 663 N N . SER A 1 84 ? 12.232 13.363 16.638 1.00 47.12 84 SER A N 1
ATOM 664 C CA . SER A 1 84 ? 12.325 14.727 16.081 1.00 47.12 84 SER A CA 1
ATOM 665 C C . SER A 1 84 ? 12.164 15.845 17.130 1.00 47.12 84 SER A C 1
ATOM 667 O O . SER A 1 84 ? 11.631 16.915 16.842 1.00 47.12 84 SER A O 1
ATOM 669 N N . LYS A 1 85 ? 12.669 15.625 18.350 1.00 45.12 85 LYS A N 1
ATOM 670 C CA . LYS A 1 85 ? 13.110 16.686 19.274 1.00 45.12 85 LYS A CA 1
ATOM 671 C C . LYS A 1 85 ? 14.493 16.322 19.817 1.00 45.12 85 LYS A C 1
ATOM 673 O O . LYS A 1 85 ? 14.637 15.873 20.946 1.00 45.12 85 LYS A O 1
ATOM 678 N N . GLY A 1 86 ? 15.517 16.493 18.991 1.00 40.50 86 GLY A N 1
ATOM 679 C CA . GLY A 1 86 ? 16.885 16.145 19.364 1.00 40.50 86 GLY A CA 1
ATOM 680 C C . GLY A 1 86 ? 17.891 16.602 18.321 1.00 40.50 86 GLY A C 1
ATOM 681 O O . GLY A 1 86 ? 18.344 15.819 17.500 1.00 40.50 86 GLY A O 1
ATOM 682 N N . SER A 1 87 ? 18.182 17.899 18.353 1.00 41.12 87 SER A N 1
ATOM 683 C CA . SER A 1 87 ? 19.292 18.624 17.724 1.00 41.12 87 SER A CA 1
ATOM 684 C C . SER A 1 87 ? 20.565 17.772 17.541 1.00 41.12 87 SER A C 1
ATOM 686 O O . SER A 1 87 ? 20.946 17.048 18.456 1.00 41.12 87 SER A O 1
ATOM 688 N N . LYS A 1 88 ? 21.289 17.842 16.416 1.00 40.06 88 LYS A N 1
ATOM 689 C CA . LYS A 1 88 ? 22.460 18.722 16.143 1.00 40.06 88 LYS A CA 1
ATOM 690 C C . LYS A 1 88 ? 23.244 18.044 14.984 1.00 40.06 88 LYS A C 1
ATOM 692 O O . LYS A 1 88 ? 23.209 16.824 14.915 1.00 40.06 88 LYS A O 1
ATOM 697 N N . SER A 1 89 ? 23.994 18.661 14.068 1.00 46.78 89 SER A N 1
ATOM 698 C CA . SER A 1 89 ? 24.450 20.040 13.820 1.00 46.78 89 SER A CA 1
ATOM 699 C C . SER A 1 89 ? 25.388 20.016 12.570 1.00 46.78 89 SER A C 1
ATOM 701 O O . SER A 1 89 ? 25.216 19.132 11.736 1.00 46.78 89 SER A O 1
ATOM 703 N N . PRO A 1 90 ? 26.340 20.959 12.409 1.00 57.31 90 PRO A N 1
ATOM 704 C CA . PRO A 1 90 ? 26.508 21.855 11.263 1.00 57.31 90 PRO A CA 1
ATOM 705 C C . PRO A 1 90 ? 27.433 21.304 10.158 1.00 57.31 90 PRO A C 1
ATOM 707 O O . PRO A 1 90 ? 28.329 20.511 10.430 1.00 57.31 90 PRO A O 1
ATOM 710 N N . LEU A 1 91 ? 27.306 21.796 8.922 1.00 42.72 91 LEU A N 1
ATOM 711 C CA . LEU A 1 91 ? 28.401 21.671 7.957 1.00 42.72 91 LEU A CA 1
ATOM 712 C C . LEU A 1 91 ? 28.405 22.822 6.951 1.00 42.72 91 LEU A C 1
ATOM 714 O O . LEU A 1 91 ? 27.657 22.804 5.979 1.00 42.72 91 LEU A O 1
ATOM 718 N N . ALA A 1 92 ? 29.253 23.810 7.231 1.00 45.59 92 ALA A N 1
ATOM 719 C CA . ALA A 1 92 ? 30.169 24.429 6.272 1.00 45.59 92 ALA A CA 1
ATOM 720 C C . ALA A 1 92 ? 31.063 25.408 7.054 1.00 45.59 92 ALA A C 1
ATOM 722 O O . ALA A 1 92 ? 30.739 26.584 7.207 1.00 45.59 92 ALA A O 1
ATOM 723 N N . SER A 1 93 ? 32.151 24.880 7.621 1.00 48.00 93 SER A N 1
ATOM 724 C CA . SER A 1 93 ? 33.297 25.686 8.044 1.00 48.00 93 SER A CA 1
ATOM 725 C C . SER A 1 93 ? 34.168 26.010 6.829 1.00 48.00 93 SER A C 1
ATOM 727 O O . SER A 1 93 ? 34.187 25.256 5.858 1.00 48.00 93 SER A O 1
ATOM 729 N N . ALA A 1 94 ? 34.860 27.139 6.944 1.00 52.81 94 ALA A N 1
ATOM 730 C CA . ALA A 1 94 ? 35.894 27.683 6.075 1.00 52.81 94 ALA A CA 1
ATOM 731 C C . ALA A 1 94 ? 36.947 26.665 5.595 1.00 52.81 94 ALA A C 1
ATOM 733 O O . ALA A 1 94 ? 37.291 25.766 6.356 1.00 52.81 94 ALA A O 1
ATOM 734 N N . ASP A 1 95 ? 37.488 26.858 4.385 1.00 42.38 95 ASP A N 1
ATOM 735 C CA . ASP A 1 95 ? 38.898 27.247 4.197 1.00 42.38 95 ASP A CA 1
ATOM 736 C C . ASP A 1 95 ? 39.196 27.637 2.727 1.00 42.38 95 ASP A C 1
ATOM 738 O O . ASP A 1 95 ? 38.750 26.951 1.808 1.00 42.38 95 ASP A O 1
ATOM 742 N N . THR A 1 96 ? 39.991 28.708 2.580 1.00 52.41 96 THR A N 1
ATOM 743 C CA . THR A 1 96 ? 40.574 29.359 1.377 1.00 52.41 96 THR A CA 1
ATOM 744 C C . THR A 1 96 ? 39.668 30.172 0.443 1.00 52.41 96 THR A C 1
ATOM 746 O O . THR A 1 96 ? 38.808 29.605 -0.264 1.00 52.41 96 THR A O 1
#